Protein AF-A0A1W6YS66-F1 (afdb_monomer_lite)

Sequence (108 aa):
MTGAATGGDADGYVVLTSRPGVYRSEPPAQAGIVETYDYLFYGKPKAVFQIVKLIEGGRIRIVEDAPPHTVNLVPMRIMERYASLDDARTAIRQLANFGTLQATLARR

Organism: NCBI:txid1416806

pLDDT: mean 85.19, std 14.88, range [33.0, 95.75]

Structure (mmCIF, N/CA/C/O backbone):
data_AF-A0A1W6YS66-F1
#
_entry.id   AF-A0A1W6YS66-F1
#
loop_
_atom_site.group_PDB
_atom_site.id
_atom_site.type_symbol
_atom_site.label_atom_id
_atom_site.label_alt_id
_atom_site.label_comp_id
_atom_site.label_asym_id
_atom_site.label_entity_id
_atom_site.label_seq_id
_atom_site.pdbx_PDB_ins_code
_atom_site.Cartn_x
_atom_site.Cartn_y
_atom_site.Cartn_z
_atom_site.occupancy
_atom_site.B_iso_or_equiv
_atom_site.auth_seq_id
_atom_site.auth_comp_id
_atom_site.auth_asym_id
_atom_site.auth_atom_id
_atom_site.pdbx_PDB_model_num
ATOM 1 N N . MET A 1 1 ? 21.656 12.064 25.503 1.00 48.88 1 MET A N 1
ATOM 2 C CA . MET A 1 1 ? 21.858 10.605 25.383 1.00 48.88 1 MET A CA 1
ATOM 3 C C . MET A 1 1 ? 20.506 9.910 25.379 1.00 48.88 1 MET A C 1
ATOM 5 O O . MET A 1 1 ? 19.990 9.635 26.448 1.00 48.88 1 MET A O 1
ATOM 9 N N . THR A 1 2 ? 19.973 9.664 24.184 1.00 37.06 2 THR A N 1
ATOM 10 C CA . THR A 1 2 ? 18.973 8.643 23.802 1.00 37.06 2 THR A CA 1
ATOM 11 C C . THR A 1 2 ? 18.943 8.775 22.281 1.00 37.06 2 THR A C 1
ATOM 13 O O . THR A 1 2 ? 18.765 9.882 21.795 1.00 37.06 2 THR A O 1
ATOM 16 N N . GLY A 1 3 ? 19.212 7.810 21.423 1.00 33.00 3 GLY A N 1
ATOM 17 C CA . GLY A 1 3 ? 19.378 6.368 21.474 1.00 33.00 3 GLY A CA 1
ATOM 18 C C . GLY A 1 3 ? 19.314 5.990 19.989 1.00 33.00 3 GLY A C 1
ATOM 19 O O . GLY A 1 3 ? 18.445 6.490 19.280 1.00 33.00 3 GLY A O 1
ATOM 20 N N . ALA A 1 4 ? 20.309 5.261 19.496 1.00 42.84 4 ALA A N 1
ATOM 21 C CA . ALA A 1 4 ? 20.557 5.046 18.075 1.00 42.84 4 ALA A CA 1
ATOM 22 C C . ALA A 1 4 ? 19.332 4.509 17.308 1.00 42.84 4 ALA A C 1
ATOM 24 O O . ALA A 1 4 ? 18.723 3.525 17.724 1.00 42.84 4 ALA A O 1
ATOM 25 N N . ALA A 1 5 ? 19.028 5.112 16.154 1.00 44.41 5 ALA A N 1
ATOM 26 C CA . ALA A 1 5 ? 18.243 4.456 15.114 1.00 44.41 5 ALA A CA 1
ATOM 27 C C . ALA A 1 5 ? 19.177 3.506 14.354 1.00 44.41 5 ALA A C 1
ATOM 29 O O . ALA A 1 5 ? 19.917 3.883 13.447 1.00 44.41 5 ALA A O 1
ATOM 30 N N . THR A 1 6 ? 19.209 2.271 14.831 1.00 43.91 6 THR A N 1
ATOM 31 C CA . THR A 1 6 ? 19.895 1.144 14.215 1.00 43.91 6 THR A CA 1
ATOM 32 C C . THR A 1 6 ? 19.067 0.654 13.028 1.00 43.91 6 THR A C 1
ATOM 34 O O . THR A 1 6 ? 17.934 0.221 13.224 1.00 43.91 6 THR A O 1
ATOM 37 N N . GLY A 1 7 ? 19.653 0.636 11.828 1.00 40.06 7 GLY A N 1
ATOM 38 C CA . GLY A 1 7 ? 19.224 -0.261 10.749 1.00 40.06 7 GLY A CA 1
ATOM 39 C C . GLY A 1 7 ? 18.839 0.419 9.439 1.00 40.06 7 GLY A C 1
ATOM 40 O O . GLY A 1 7 ? 17.661 0.630 9.200 1.00 40.06 7 GLY A O 1
ATOM 41 N N . GLY A 1 8 ? 19.849 0.666 8.593 1.00 42.12 8 GLY A N 1
ATOM 42 C CA . GLY A 1 8 ? 19.784 0.974 7.155 1.00 42.12 8 GLY A CA 1
ATOM 43 C C . GLY A 1 8 ? 18.392 1.205 6.570 1.00 42.12 8 GLY A C 1
ATOM 44 O O . GLY A 1 8 ? 17.755 0.267 6.079 1.00 42.12 8 GLY A O 1
ATOM 45 N N . ASP A 1 9 ? 17.942 2.455 6.619 1.00 45.19 9 ASP A N 1
ATOM 46 C CA . ASP A 1 9 ? 16.687 2.863 6.012 1.00 45.19 9 ASP A CA 1
ATOM 47 C C . ASP A 1 9 ? 16.812 2.762 4.490 1.00 45.19 9 ASP A C 1
ATOM 49 O O . ASP A 1 9 ? 17.607 3.447 3.851 1.00 45.19 9 ASP A O 1
ATOM 53 N N . ALA A 1 10 ? 16.008 1.870 3.912 1.00 54.34 10 ALA A N 1
ATOM 54 C CA . ALA A 1 10 ? 15.575 2.002 2.531 1.00 54.34 10 ALA A CA 1
ATOM 55 C C . ALA A 1 10 ? 15.029 3.427 2.338 1.00 54.34 10 ALA A C 1
ATOM 57 O O . ALA A 1 10 ? 14.414 3.940 3.269 1.00 54.34 10 ALA A O 1
ATOM 58 N N . ASP A 1 11 ? 15.239 4.041 1.169 1.00 72.06 11 ASP A N 1
ATOM 59 C CA . ASP A 1 11 ? 14.964 5.455 0.832 1.00 72.06 11 ASP A CA 1
ATOM 60 C C . ASP A 1 11 ? 13.474 5.905 0.906 1.00 72.06 11 ASP A C 1
ATOM 62 O O . ASP A 1 11 ? 12.952 6.615 0.036 1.00 72.06 11 ASP A O 1
ATOM 66 N N . GLY A 1 12 ? 12.754 5.513 1.953 1.00 89.38 12 GLY A N 1
ATOM 67 C CA . GLY A 1 12 ? 11.358 5.796 2.239 1.00 89.38 12 GLY A CA 1
ATOM 68 C C . GLY A 1 12 ? 10.446 4.575 2.118 1.00 89.38 12 GLY A C 1
ATOM 69 O O . GLY A 1 12 ? 10.856 3.441 1.855 1.00 89.38 12 GLY A O 1
ATOM 70 N N . TYR A 1 13 ? 9.161 4.842 2.296 1.00 93.38 13 TYR A N 1
ATOM 71 C CA . TYR A 1 13 ? 8.065 3.887 2.212 1.00 93.38 13 TYR A CA 1
ATOM 72 C C . TYR A 1 13 ? 7.076 4.347 1.144 1.00 93.38 13 TYR A C 1
ATOM 74 O O . TYR A 1 13 ? 6.932 5.543 0.894 1.00 93.38 13 TYR A O 1
ATOM 82 N N . VAL A 1 14 ? 6.364 3.408 0.530 1.00 94.06 14 VAL A N 1
ATOM 83 C CA . VAL A 1 14 ? 5.211 3.715 -0.326 1.00 94.06 14 VAL A CA 1
ATOM 84 C C . VAL A 1 14 ? 4.005 2.916 0.145 1.00 94.06 14 VAL A C 1
ATOM 86 O O . VAL A 1 14 ? 4.143 1.807 0.671 1.00 94.06 14 VAL A O 1
ATOM 89 N N . VAL A 1 15 ? 2.818 3.485 -0.045 1.00 94.31 15 VAL A N 1
ATOM 90 C CA . VAL A 1 15 ? 1.552 2.817 0.257 1.00 94.31 15 VAL A CA 1
ATOM 91 C C . VAL A 1 15 ? 0.963 2.290 -1.041 1.00 94.31 15 VAL A C 1
ATOM 93 O O . VAL A 1 15 ? 0.638 3.046 -1.953 1.00 94.31 15 VAL A O 1
ATOM 96 N N . LEU A 1 16 ? 0.811 0.976 -1.121 1.00 94.75 16 LEU A N 1
ATOM 97 C CA . LEU A 1 16 ? 0.112 0.312 -2.208 1.00 94.75 16 LEU A CA 1
ATOM 98 C C . LEU A 1 16 ? -1.342 0.114 -1.816 1.00 94.75 16 LEU A C 1
ATOM 100 O O . LEU A 1 16 ? -1.644 -0.234 -0.678 1.00 94.75 16 LEU A O 1
ATOM 104 N N . THR A 1 17 ? -2.239 0.296 -2.775 1.00 95.00 17 THR A N 1
ATOM 105 C CA . THR A 1 17 ? -3.665 0.026 -2.593 1.00 95.00 17 THR A CA 1
ATOM 106 C C . THR A 1 17 ? -4.077 -1.091 -3.532 1.00 95.00 17 THR A C 1
ATOM 108 O O . THR A 1 17 ? -3.717 -1.072 -4.705 1.00 95.00 17 THR A O 1
ATOM 111 N N . SER A 1 18 ? -4.864 -2.034 -3.040 1.00 94.81 18 SER A N 1
ATOM 112 C CA . SER A 1 18 ? -5.559 -3.043 -3.837 1.00 94.81 18 SER A CA 1
ATOM 113 C C . SER A 1 18 ? -7.053 -2.917 -3.577 1.00 94.81 18 SER A C 1
ATOM 115 O O . SER A 1 18 ? -7.462 -2.691 -2.440 1.00 94.81 18 SER A O 1
ATOM 117 N N . ARG A 1 19 ? -7.881 -3.058 -4.609 1.00 93.31 19 ARG A N 1
ATOM 118 C CA . ARG A 1 19 ? -9.344 -3.056 -4.499 1.00 93.31 19 ARG A CA 1
ATOM 119 C C . ARG A 1 19 ? -9.863 -4.412 -4.979 1.00 93.31 19 ARG A C 1
ATOM 121 O O . ARG A 1 19 ? -9.913 -4.614 -6.192 1.00 93.31 19 ARG A O 1
ATOM 128 N N . PRO A 1 20 ? -10.233 -5.329 -4.062 1.00 91.12 20 PRO A N 1
ATOM 129 C CA . PRO A 1 20 ? -10.682 -6.670 -4.427 1.00 91.12 20 PRO A CA 1
ATOM 130 C C . PRO A 1 20 ? -11.798 -6.648 -5.477 1.00 91.12 20 PRO A C 1
ATOM 132 O O . PRO A 1 20 ? -12.797 -5.947 -5.303 1.00 91.12 20 PRO A O 1
ATOM 135 N N . GLY A 1 21 ? -11.623 -7.406 -6.561 1.00 89.00 21 GLY A N 1
ATOM 136 C CA . GLY A 1 21 ? -12.576 -7.468 -7.671 1.00 89.00 21 GLY A CA 1
ATOM 137 C C . GLY A 1 21 ? -12.433 -6.334 -8.690 1.00 89.00 21 GLY A C 1
ATOM 138 O O . GLY A 1 21 ? -13.183 -6.303 -9.662 1.00 89.00 21 GLY A O 1
ATOM 139 N N . VAL A 1 22 ? -11.481 -5.416 -8.492 1.00 91.06 22 VAL A N 1
ATOM 140 C CA . VAL A 1 22 ? -11.150 -4.353 -9.451 1.00 91.06 22 VAL A CA 1
ATOM 141 C C . VAL A 1 22 ? -9.691 -4.472 -9.880 1.00 91.06 22 VAL A C 1
ATOM 143 O O . VAL A 1 22 ? -9.416 -4.624 -11.066 1.00 91.06 22 VAL A O 1
ATOM 146 N N . TYR A 1 23 ? -8.755 -4.430 -8.932 1.00 94.38 23 TYR A N 1
ATOM 147 C CA . TYR A 1 23 ? -7.333 -4.651 -9.189 1.00 94.38 23 TYR A CA 1
ATOM 148 C C . TYR A 1 23 ? -6.576 -4.976 -7.906 1.00 94.38 23 TYR A C 1
ATOM 150 O O . TYR A 1 23 ? -6.963 -4.580 -6.800 1.00 94.38 23 TYR A O 1
ATOM 158 N N . ARG A 1 24 ? -5.404 -5.578 -8.077 1.00 94.94 24 ARG A N 1
ATOM 159 C CA . ARG A 1 24 ? -4.415 -5.756 -7.018 1.00 94.94 24 ARG A CA 1
ATOM 160 C C . ARG A 1 24 ? -3.073 -5.151 -7.401 1.00 94.94 24 ARG A C 1
ATOM 162 O O . ARG A 1 24 ? -2.644 -5.231 -8.550 1.00 94.94 24 ARG A O 1
ATOM 169 N N . SER A 1 25 ? -2.422 -4.548 -6.418 1.00 95.00 25 SER A N 1
ATOM 170 C CA . SER A 1 25 ? -1.053 -4.058 -6.523 1.00 95.00 25 SER A CA 1
ATOM 171 C C . SER A 1 25 ? -0.110 -5.108 -5.950 1.00 95.00 25 SER A C 1
ATOM 173 O O . SER A 1 25 ? -0.202 -5.452 -4.776 1.00 95.00 25 SER A O 1
ATOM 175 N N . GLU A 1 26 ? 0.801 -5.609 -6.773 1.00 94.44 26 GLU A N 1
ATOM 176 C CA . GLU A 1 26 ? 1.834 -6.561 -6.384 1.00 94.44 26 GLU A CA 1
ATOM 177 C C . GLU A 1 26 ? 3.181 -5.813 -6.336 1.00 94.44 26 GLU A C 1
ATOM 179 O O . GLU A 1 26 ? 3.681 -5.369 -7.382 1.00 94.44 26 GLU A O 1
ATOM 184 N N . PRO A 1 27 ? 3.779 -5.620 -5.144 1.00 92.56 27 PRO A N 1
ATOM 185 C CA . PRO A 1 27 ? 5.134 -5.092 -5.046 1.00 92.56 27 PRO A CA 1
ATOM 186 C C . PRO A 1 27 ? 6.129 -6.047 -5.727 1.00 92.56 27 PRO A C 1
ATOM 188 O O . PRO A 1 27 ? 5.863 -7.249 -5.832 1.00 92.56 27 PRO A O 1
ATOM 191 N N . PRO A 1 28 ? 7.297 -5.556 -6.180 1.00 87.69 28 PRO A N 1
ATOM 192 C CA . PRO A 1 28 ? 8.338 -6.450 -6.673 1.00 87.69 28 PRO A CA 1
ATOM 193 C C . PRO A 1 28 ? 8.739 -7.422 -5.556 1.00 87.69 28 PRO A C 1
ATOM 195 O O . PRO A 1 28 ? 8.763 -7.036 -4.394 1.00 87.69 28 PRO A O 1
ATOM 198 N N . ALA A 1 29 ? 9.105 -8.663 -5.893 1.00 82.88 29 ALA A N 1
ATOM 199 C CA . ALA A 1 29 ? 9.410 -9.710 -4.902 1.00 82.88 29 ALA A CA 1
ATOM 200 C C . ALA A 1 29 ? 10.494 -9.319 -3.874 1.00 82.88 29 ALA A C 1
ATOM 202 O O . ALA A 1 29 ? 10.571 -9.881 -2.789 1.00 82.88 29 ALA A O 1
ATOM 203 N N . GLN A 1 30 ? 11.332 -8.350 -4.236 1.00 80.44 30 GLN A N 1
ATOM 204 C CA . GLN A 1 30 ? 12.419 -7.818 -3.422 1.00 80.44 30 GLN A CA 1
ATOM 205 C C . GLN A 1 30 ? 11.935 -6.761 -2.414 1.00 80.44 30 GLN A C 1
ATOM 207 O O . GLN A 1 30 ? 12.617 -6.499 -1.426 1.00 80.44 30 GLN A O 1
ATOM 212 N N . ALA A 1 31 ? 10.781 -6.127 -2.661 1.00 80.12 31 ALA A N 1
ATOM 213 C CA . ALA A 1 31 ? 10.225 -5.103 -1.785 1.00 80.12 31 ALA A CA 1
ATOM 214 C C . ALA A 1 31 ? 9.624 -5.759 -0.548 1.00 80.12 31 ALA A C 1
ATOM 216 O O . ALA A 1 31 ? 8.623 -6.471 -0.611 1.00 80.12 31 ALA A O 1
ATOM 217 N N . GLY A 1 32 ? 10.246 -5.482 0.596 1.00 85.50 32 GLY A N 1
ATOM 218 C CA . GLY A 1 32 ? 9.724 -5.891 1.889 1.00 85.50 32 GLY A CA 1
ATOM 219 C C . GLY A 1 32 ? 8.404 -5.180 2.169 1.00 85.50 32 GLY A C 1
ATOM 220 O O . GLY A 1 32 ? 8.391 -3.968 2.401 1.00 85.50 32 GLY A O 1
ATOM 221 N N . ILE A 1 33 ? 7.306 -5.937 2.163 1.00 93.19 33 ILE A N 1
ATOM 222 C CA . ILE A 1 33 ? 6.037 -5.494 2.741 1.00 93.19 33 ILE A CA 1
ATOM 223 C C . ILE A 1 33 ? 6.236 -5.418 4.252 1.00 93.19 33 ILE A C 1
ATOM 225 O O . ILE A 1 33 ? 6.599 -6.403 4.891 1.00 93.19 33 ILE A O 1
ATOM 229 N N . VAL A 1 34 ? 6.023 -4.233 4.808 1.00 94.94 34 VAL A N 1
ATOM 230 C CA . VAL A 1 34 ? 6.226 -3.944 6.228 1.00 94.94 34 VAL A CA 1
ATOM 231 C C . VAL A 1 34 ? 4.930 -4.171 6.990 1.00 94.94 34 VAL A C 1
ATOM 233 O O . VAL A 1 34 ? 4.931 -4.799 8.045 1.00 94.94 34 VAL A O 1
ATOM 236 N N . GLU A 1 35 ? 3.813 -3.677 6.450 1.00 95.38 35 GLU A N 1
ATOM 237 C CA . GLU A 1 35 ? 2.492 -3.776 7.075 1.00 95.38 35 GLU A CA 1
ATOM 238 C C . GLU A 1 35 ? 1.409 -3.958 6.017 1.00 95.38 35 GLU A C 1
ATOM 240 O O . GLU A 1 35 ? 1.536 -3.477 4.891 1.00 95.38 35 GLU A O 1
ATOM 245 N N . THR A 1 36 ? 0.332 -4.648 6.386 1.00 95.56 36 THR A N 1
ATOM 246 C CA . THR A 1 36 ? -0.876 -4.789 5.571 1.00 95.56 36 THR A CA 1
ATOM 247 C C . THR A 1 36 ? -2.096 -4.439 6.418 1.00 95.56 36 THR A C 1
ATOM 249 O O . THR A 1 36 ? -2.184 -4.823 7.585 1.00 95.56 36 THR A O 1
ATOM 252 N N . TYR A 1 37 ? -3.025 -3.699 5.824 1.00 94.88 37 TYR A N 1
ATOM 253 C CA . TYR A 1 37 ? -4.257 -3.243 6.446 1.00 94.88 37 TYR A CA 1
ATOM 254 C C . TYR A 1 37 ? -5.449 -3.546 5.548 1.00 94.88 37 TYR A C 1
ATOM 256 O O . TYR A 1 37 ? -5.459 -3.166 4.379 1.00 94.88 37 TY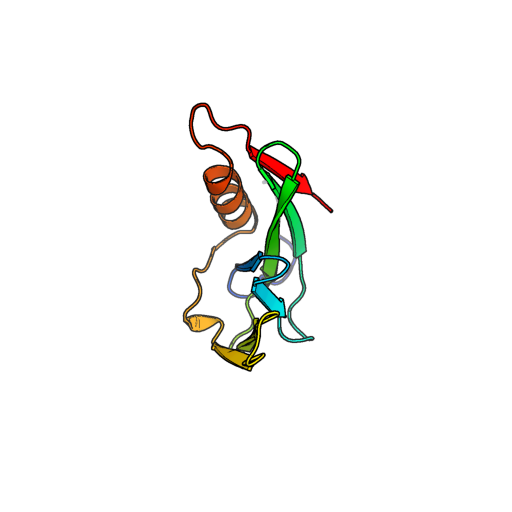R A O 1
ATOM 264 N N . ASP A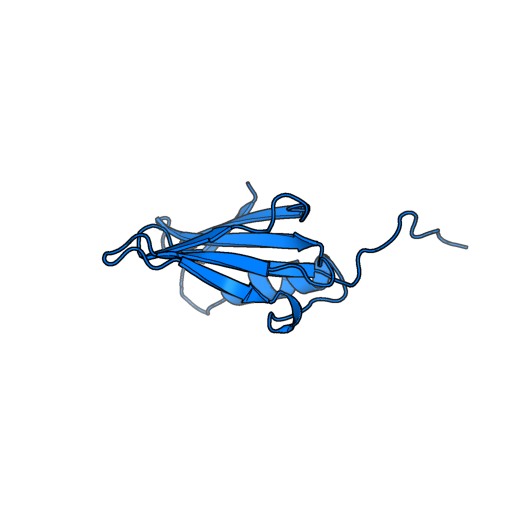 1 38 ? -6.482 -4.149 6.116 1.00 93.94 38 ASP A N 1
ATOM 265 C CA . ASP A 1 38 ? -7.779 -4.289 5.477 1.00 93.94 38 ASP A CA 1
ATOM 266 C C . ASP A 1 38 ? -8.630 -3.056 5.787 1.00 93.94 38 ASP A C 1
ATOM 268 O O . ASP A 1 38 ? -8.863 -2.701 6.946 1.00 93.94 38 ASP A O 1
ATOM 272 N N . TYR A 1 39 ? -9.097 -2.391 4.735 1.00 92.06 39 TYR A N 1
ATOM 273 C CA . TYR A 1 39 ? -10.021 -1.271 4.828 1.00 92.06 39 TYR A CA 1
ATOM 274 C C . TYR A 1 39 ? -11.456 -1.771 4.716 1.00 92.06 39 TYR A C 1
ATOM 276 O O . TYR A 1 39 ? -11.907 -2.219 3.654 1.00 92.06 39 TYR A O 1
ATOM 284 N N . LEU A 1 40 ? -12.172 -1.675 5.830 1.00 90.44 40 LEU A N 1
ATOM 285 C CA . LEU A 1 40 ? -13.558 -2.081 5.977 1.00 90.44 40 LEU A CA 1
ATOM 286 C C . LEU A 1 40 ? -14.449 -0.841 5.927 1.00 90.44 40 LEU A C 1
ATOM 288 O O . LEU A 1 40 ? -14.316 0.056 6.754 1.00 90.44 40 LEU A O 1
ATOM 292 N N . PHE A 1 41 ? -15.395 -0.812 4.996 1.00 88.38 41 PHE A N 1
ATOM 293 C CA . PHE A 1 41 ? -16.429 0.218 4.926 1.00 88.38 41 PHE A CA 1
ATOM 294 C C . PHE A 1 41 ? -17.772 -0.411 5.289 1.00 88.38 41 PHE A C 1
ATOM 296 O O . PHE A 1 41 ? -18.226 -1.329 4.600 1.00 88.38 41 PHE A O 1
ATOM 303 N N . TYR A 1 42 ? -18.382 0.035 6.391 1.00 86.00 42 TYR A N 1
ATOM 304 C CA . TYR A 1 42 ? -19.559 -0.602 6.999 1.00 86.00 42 TYR A CA 1
ATOM 305 C C . TYR A 1 42 ? -19.381 -2.125 7.168 1.00 86.00 42 TYR A C 1
ATOM 307 O O . TYR A 1 42 ? -20.236 -2.922 6.780 1.00 86.00 42 TYR A O 1
ATOM 315 N N . GLY A 1 43 ? -18.213 -2.537 7.678 1.00 83.75 43 GLY A N 1
ATOM 316 C CA . GLY A 1 43 ? -17.860 -3.942 7.923 1.00 83.75 43 GLY A CA 1
ATOM 317 C C . GLY A 1 43 ? -17.520 -4.768 6.676 1.00 83.75 43 GLY A C 1
ATOM 318 O O . GLY A 1 43 ? -17.172 -5.938 6.805 1.00 83.75 43 GLY A O 1
ATOM 319 N N . LYS A 1 44 ? -17.588 -4.192 5.467 1.00 85.81 44 LYS A N 1
ATOM 320 C CA . LYS A 1 44 ? -17.254 -4.892 4.217 1.00 85.81 44 LYS A CA 1
ATOM 321 C C . LYS A 1 44 ? -15.855 -4.504 3.734 1.00 85.81 44 LYS A C 1
ATOM 323 O O . LYS A 1 44 ? -15.598 -3.305 3.617 1.00 85.81 44 LYS A O 1
ATOM 328 N N . PRO A 1 45 ? -14.978 -5.462 3.386 1.00 87.06 45 PRO A N 1
ATOM 329 C CA . PRO A 1 45 ? -13.672 -5.147 2.819 1.00 87.06 45 PRO A CA 1
ATOM 330 C C . PRO A 1 45 ? -13.841 -4.433 1.481 1.00 87.06 45 PRO A C 1
ATOM 332 O O . PRO A 1 45 ? -14.531 -4.909 0.577 1.00 87.06 45 PRO A O 1
ATOM 335 N N . LYS A 1 46 ? -13.241 -3.250 1.377 1.00 91.88 46 LYS A N 1
ATOM 336 C CA . LYS A 1 46 ? -13.279 -2.402 0.180 1.00 91.88 46 LYS A CA 1
ATOM 337 C C . LYS A 1 46 ? -11.911 -2.212 -0.446 1.00 91.88 46 LYS A C 1
ATOM 339 O O . LYS A 1 46 ? -11.826 -2.064 -1.663 1.00 91.88 46 LYS A O 1
ATOM 344 N N . ALA A 1 47 ? -10.864 -2.218 0.367 1.00 93.69 47 ALA A N 1
ATOM 345 C CA . ALA A 1 47 ? -9.499 -2.118 -0.107 1.00 93.69 47 ALA A CA 1
ATOM 346 C C . ALA A 1 47 ? -8.544 -2.833 0.847 1.00 93.69 47 ALA A C 1
ATOM 348 O O . ALA A 1 47 ? -8.874 -3.081 2.004 1.00 93.69 47 ALA A O 1
ATOM 349 N N . VAL A 1 48 ? -7.355 -3.132 0.344 1.00 95.00 48 VAL A N 1
ATOM 350 C CA . VAL A 1 48 ? -6.208 -3.579 1.128 1.00 95.00 48 VAL A CA 1
ATOM 351 C C . VAL A 1 48 ? -5.098 -2.565 0.905 1.00 95.00 48 VAL A C 1
ATOM 353 O O . VAL A 1 48 ? -4.751 -2.277 -0.242 1.00 95.00 48 VAL A O 1
ATOM 356 N N . PHE A 1 49 ? -4.549 -2.025 1.985 1.00 95.12 49 PHE A N 1
ATOM 357 C CA . PHE A 1 49 ? -3.398 -1.134 1.951 1.00 95.12 49 PHE A CA 1
ATOM 358 C C . PHE A 1 49 ? -2.155 -1.890 2.401 1.00 95.12 49 PHE A C 1
ATOM 360 O O . PHE A 1 49 ? -2.181 -2.575 3.420 1.00 95.12 49 PHE A O 1
ATOM 367 N N . GLN A 1 50 ? -1.057 -1.760 1.665 1.00 95.75 50 GLN A N 1
ATOM 368 C CA . GLN A 1 50 ? 0.229 -2.339 2.042 1.00 95.75 50 GLN A CA 1
ATOM 369 C C . GLN A 1 50 ? 1.276 -1.241 2.119 1.00 95.75 50 GLN A C 1
ATOM 371 O O . GLN A 1 50 ? 1.464 -0.503 1.156 1.00 95.75 50 GLN A O 1
ATOM 376 N N . ILE A 1 51 ? 1.974 -1.148 3.246 1.00 95.12 51 ILE A N 1
ATOM 377 C CA . ILE A 1 51 ? 3.151 -0.291 3.361 1.00 95.12 51 ILE A CA 1
ATOM 378 C C . ILE A 1 51 ? 4.353 -1.129 2.955 1.00 95.12 51 ILE A C 1
ATOM 380 O O . ILE A 1 51 ? 4.610 -2.174 3.555 1.00 95.12 51 ILE A O 1
ATOM 384 N N . VAL A 1 52 ? 5.091 -0.682 1.945 1.00 94.75 52 VAL A N 1
ATOM 385 C CA . VAL A 1 52 ? 6.267 -1.393 1.436 1.00 94.75 52 VAL A CA 1
ATOM 386 C C . VAL A 1 52 ? 7.486 -0.483 1.461 1.00 94.75 52 VAL A C 1
ATOM 388 O O . VAL A 1 52 ? 7.371 0.730 1.270 1.00 94.75 52 VAL A O 1
ATOM 391 N N . LYS A 1 53 ? 8.663 -1.069 1.692 1.00 92.94 53 LYS A N 1
ATOM 392 C CA . LYS A 1 53 ? 9.931 -0.341 1.578 1.00 92.94 53 LYS A CA 1
ATOM 393 C C . LYS A 1 53 ? 10.151 0.097 0.132 1.00 92.94 53 LYS A C 1
ATOM 395 O O . LYS A 1 53 ? 9.911 -0.683 -0.794 1.00 92.94 53 LYS A O 1
ATOM 400 N N . LEU A 1 54 ? 10.610 1.331 -0.062 1.00 89.62 54 LEU A N 1
ATOM 401 C CA . LEU A 1 54 ? 10.988 1.817 -1.381 1.00 89.62 54 LEU A CA 1
ATOM 402 C C . LEU A 1 54 ? 12.209 1.042 -1.885 1.00 89.62 54 LEU A C 1
ATOM 404 O O . LEU A 1 54 ? 13.174 0.836 -1.154 1.00 89.62 54 LEU A O 1
ATOM 408 N N . ILE A 1 55 ? 12.162 0.642 -3.153 1.00 88.25 55 ILE A N 1
ATOM 409 C CA . ILE A 1 55 ? 13.313 0.099 -3.870 1.00 88.25 55 ILE A CA 1
ATOM 410 C C . ILE A 1 55 ? 13.596 1.004 -5.056 1.00 88.25 55 ILE A C 1
ATOM 412 O O . ILE A 1 55 ? 12.716 1.245 -5.890 1.00 88.25 55 ILE A O 1
ATOM 416 N N . GLU A 1 56 ? 14.827 1.495 -5.143 1.00 84.25 56 GLU A N 1
ATOM 417 C CA . GLU A 1 56 ? 15.276 2.277 -6.286 1.00 84.25 56 GLU A CA 1
ATOM 418 C C . GLU A 1 56 ? 15.171 1.452 -7.579 1.00 84.25 56 GLU A C 1
ATOM 420 O O . GLU A 1 56 ? 15.518 0.274 -7.629 1.00 84.25 56 GLU A O 1
ATOM 425 N N . GLY A 1 57 ? 14.602 2.043 -8.632 1.00 86.00 57 GLY A N 1
ATOM 426 C CA . GLY A 1 57 ? 14.326 1.330 -9.886 1.00 86.00 57 GLY A CA 1
ATOM 427 C C . GLY A 1 57 ? 13.212 0.271 -9.801 1.00 86.00 57 GLY A C 1
ATOM 428 O O . GLY A 1 57 ? 12.861 -0.324 -10.823 1.00 86.00 57 GLY A O 1
ATOM 429 N N . GLY A 1 58 ? 12.612 0.065 -8.622 1.00 89.62 58 GLY A N 1
ATOM 430 C CA . GLY A 1 58 ? 11.510 -0.863 -8.406 1.00 89.62 58 GLY A CA 1
ATOM 431 C C . GLY A 1 58 ? 10.267 -0.508 -9.227 1.00 89.62 58 GLY A C 1
ATOM 432 O O . GLY A 1 58 ? 9.953 0.664 -9.468 1.00 89.62 58 GLY A O 1
ATOM 433 N N . ARG A 1 59 ? 9.532 -1.538 -9.656 1.00 93.50 59 ARG A N 1
ATOM 434 C CA . ARG A 1 59 ?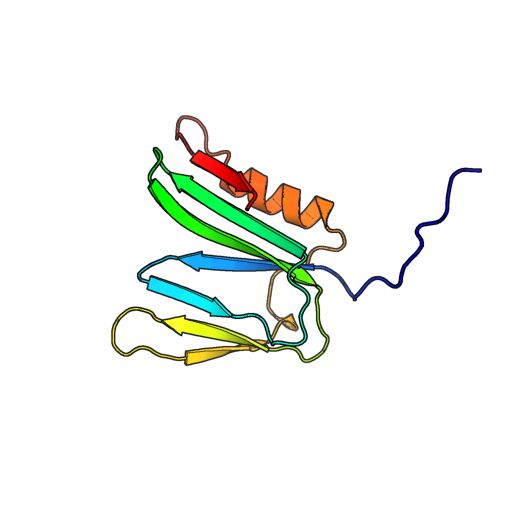 8.247 -1.408 -10.357 1.00 93.50 59 ARG A CA 1
ATOM 435 C C . ARG A 1 59 ? 7.187 -2.245 -9.656 1.00 93.50 59 ARG A C 1
ATOM 437 O O . ARG A 1 59 ? 7.431 -3.406 -9.342 1.00 93.50 59 ARG A O 1
ATOM 444 N N . ILE A 1 60 ? 6.020 -1.650 -9.450 1.00 93.88 60 ILE A N 1
ATOM 445 C CA . ILE A 1 60 ? 4.826 -2.305 -8.919 1.00 93.88 60 ILE A CA 1
ATOM 446 C C . ILE A 1 60 ? 4.019 -2.828 -10.102 1.00 93.88 60 ILE A C 1
ATOM 448 O O . ILE A 1 60 ? 3.847 -2.125 -11.101 1.00 93.88 60 ILE A O 1
ATOM 452 N N . ARG A 1 61 ? 3.517 -4.054 -9.995 1.00 95.38 61 ARG A N 1
ATOM 453 C CA . ARG A 1 61 ? 2.571 -4.611 -10.962 1.00 95.38 61 ARG A CA 1
ATOM 454 C C . ARG A 1 61 ? 1.161 -4.295 -10.483 1.00 95.38 61 ARG A C 1
ATOM 456 O O . ARG A 1 61 ? 0.784 -4.708 -9.396 1.00 95.38 61 ARG A O 1
ATOM 463 N N . ILE A 1 62 ? 0.384 -3.578 -11.280 1.00 94.31 62 ILE A N 1
ATOM 464 C CA . ILE A 1 62 ? -1.050 -3.396 -11.048 1.00 94.31 62 ILE A CA 1
ATOM 465 C C . ILE A 1 62 ? -1.767 -4.359 -11.985 1.00 94.31 62 ILE A C 1
ATOM 467 O O . ILE A 1 62 ? -1.638 -4.238 -13.201 1.00 94.31 62 ILE A O 1
ATOM 471 N N . VAL A 1 63 ? -2.465 -5.334 -11.415 1.00 94.94 63 VAL A N 1
ATOM 472 C CA . VAL A 1 63 ? -3.179 -6.384 -12.146 1.00 94.94 63 VAL A CA 1
ATOM 473 C C . VAL A 1 63 ? -4.671 -6.136 -11.997 1.00 94.94 63 VAL A C 1
ATOM 475 O O . VAL A 1 63 ? -5.170 -6.130 -10.874 1.00 94.94 63 VAL A O 1
ATOM 478 N N . GLU A 1 64 ? -5.376 -5.916 -13.103 1.00 94.00 64 GLU A N 1
ATOM 479 C CA . GLU A 1 64 ? -6.834 -5.779 -13.099 1.00 94.00 64 GLU A CA 1
ATOM 480 C C . GLU A 1 64 ? -7.505 -7.140 -12.877 1.00 94.00 64 GLU A C 1
ATOM 482 O O . GLU A 1 64 ? -7.217 -8.125 -13.561 1.00 94.00 64 GLU A O 1
ATOM 487 N N . ASP A 1 65 ? -8.433 -7.196 -11.924 1.00 88.94 65 ASP A N 1
ATOM 488 C CA . ASP A 1 65 ? -9.228 -8.399 -11.662 1.00 88.94 65 ASP A CA 1
ATOM 489 C C . ASP A 1 65 ? -10.392 -8.522 -12.659 1.00 88.94 65 ASP A C 1
ATOM 491 O O . ASP A 1 65 ? -10.878 -9.623 -12.899 1.00 88.94 65 ASP A O 1
ATOM 495 N N . ALA A 1 66 ? -10.838 -7.408 -13.248 1.00 83.06 66 ALA A N 1
ATOM 496 C CA . ALA A 1 66 ? -11.890 -7.386 -14.259 1.00 83.06 66 ALA A CA 1
ATOM 497 C C . ALA A 1 66 ? -11.306 -7.506 -15.682 1.00 83.06 66 ALA A C 1
ATOM 499 O O . ALA A 1 66 ? -10.198 -7.020 -15.927 1.00 83.06 66 ALA A O 1
ATOM 500 N N . PRO A 1 67 ? -12.040 -8.103 -16.643 1.00 83.19 67 PRO A N 1
ATOM 501 C CA . PRO A 1 67 ? -11.643 -8.096 -18.048 1.00 83.19 67 PRO A CA 1
ATOM 502 C C . PRO A 1 67 ? -11.375 -6.661 -18.540 1.00 83.19 67 PRO A C 1
ATOM 504 O O . PRO A 1 67 ? -12.175 -5.771 -18.242 1.00 83.19 67 PRO A O 1
ATOM 507 N N . PRO A 1 68 ? -10.285 -6.417 -19.292 1.00 87.38 68 PRO A N 1
ATOM 508 C CA . PRO A 1 68 ? -9.458 -7.400 -20.001 1.00 87.38 68 PRO A CA 1
ATOM 509 C C . PRO A 1 68 ? -8.265 -7.972 -19.203 1.00 87.38 68 PRO A C 1
ATOM 511 O O . PRO A 1 68 ? -7.396 -8.596 -19.805 1.00 87.38 68 PRO A O 1
ATOM 514 N N . HIS A 1 69 ? -8.224 -7.812 -17.875 1.00 88.44 69 HIS A N 1
ATOM 515 C CA . HIS A 1 69 ? -7.141 -8.288 -16.998 1.00 88.44 69 HIS A CA 1
ATOM 516 C C . HIS A 1 69 ? -5.773 -7.681 -17.329 1.00 88.44 69 HIS A C 1
ATOM 518 O O . HIS A 1 69 ? -4.747 -8.368 -17.368 1.00 88.44 69 HIS A O 1
ATOM 524 N N . THR A 1 70 ? -5.753 -6.376 -17.597 1.00 93.19 70 THR A N 1
ATOM 525 C CA . THR A 1 70 ? -4.523 -5.674 -17.953 1.00 93.19 70 THR A CA 1
ATOM 526 C C . THR A 1 70 ? -3.519 -5.738 -16.807 1.00 93.19 70 THR A C 1
ATOM 528 O O . THR A 1 70 ? -3.868 -5.596 -15.633 1.00 93.19 70 THR A O 1
ATOM 531 N N . VAL A 1 71 ? -2.243 -5.900 -17.155 1.00 94.94 71 VAL A N 1
ATOM 532 C CA . VAL A 1 71 ? -1.133 -5.744 -16.214 1.00 94.94 71 VAL A CA 1
ATOM 533 C C . VAL A 1 71 ? -0.372 -4.477 -16.564 1.00 94.94 71 VAL A C 1
ATOM 535 O O . VAL A 1 71 ? 0.207 -4.376 -17.644 1.00 94.94 71 VAL A O 1
ATOM 538 N N . ASN A 1 72 ? -0.332 -3.529 -15.633 1.00 93.81 72 ASN A N 1
ATOM 539 C CA . ASN A 1 72 ? 0.457 -2.312 -15.759 1.00 93.81 72 ASN A CA 1
ATOM 540 C C . ASN A 1 72 ? 1.688 -2.361 -14.844 1.00 93.81 72 ASN A C 1
ATOM 542 O O . ASN A 1 72 ? 1.603 -2.780 -13.690 1.00 93.81 72 ASN A O 1
ATOM 546 N N . LEU A 1 73 ? 2.837 -1.913 -15.350 1.00 94.25 73 LEU A N 1
ATOM 547 C CA . LEU A 1 73 ? 4.086 -1.823 -14.598 1.00 94.25 73 LEU A CA 1
ATOM 548 C C . LEU A 1 73 ? 4.367 -0.370 -14.245 1.00 94.25 73 LEU A C 1
ATOM 550 O O . LEU A 1 73 ? 4.820 0.408 -15.085 1.00 94.25 73 LEU A O 1
ATOM 554 N N . VAL A 1 74 ? 4.148 -0.017 -12.983 1.00 93.25 74 VAL A N 1
ATOM 555 C CA . VAL A 1 74 ? 4.270 1.363 -12.527 1.00 93.25 74 VAL A CA 1
ATOM 556 C C . VAL A 1 74 ? 5.562 1.559 -11.732 1.00 93.25 74 VAL A C 1
ATOM 558 O O . VAL A 1 74 ? 5.790 0.848 -10.753 1.00 93.25 74 VAL A O 1
ATOM 561 N N . PRO A 1 75 ? 6.441 2.502 -12.119 1.00 92.94 75 PRO A N 1
ATOM 562 C CA . PRO A 1 75 ? 7.656 2.794 -11.363 1.00 92.94 75 PRO A CA 1
ATOM 563 C C . PRO A 1 75 ? 7.349 3.285 -9.944 1.00 92.94 75 PRO A C 1
ATOM 565 O O . PRO A 1 75 ? 6.545 4.195 -9.765 1.00 92.94 75 PRO A O 1
ATOM 568 N N . MET A 1 76 ? 8.056 2.774 -8.935 1.00 90.25 76 MET A N 1
ATOM 569 C CA . MET A 1 76 ? 7.862 3.223 -7.548 1.00 90.25 76 MET A CA 1
ATOM 570 C C . MET A 1 76 ? 8.209 4.709 -7.358 1.00 90.25 76 MET A C 1
ATOM 572 O O . MET A 1 76 ? 7.640 5.362 -6.494 1.00 90.25 76 MET A O 1
ATOM 576 N N . ARG A 1 77 ? 9.075 5.281 -8.210 1.00 86.88 77 ARG A N 1
ATOM 577 C CA . ARG A 1 77 ? 9.455 6.708 -8.166 1.00 86.88 77 ARG A CA 1
ATOM 578 C C . ARG A 1 77 ? 8.308 7.695 -8.421 1.00 86.88 77 ARG A C 1
ATOM 580 O O . ARG A 1 77 ? 8.484 8.870 -8.131 1.00 86.88 77 ARG A O 1
ATOM 587 N N . ILE A 1 78 ? 7.204 7.254 -9.035 1.00 90.06 78 ILE A N 1
ATOM 588 C CA . ILE A 1 78 ? 6.031 8.115 -9.278 1.00 90.06 78 ILE A CA 1
ATOM 589 C C . ILE A 1 78 ? 4.942 7.938 -8.217 1.00 90.06 78 ILE A C 1
ATOM 591 O O . ILE A 1 78 ? 3.930 8.630 -8.269 1.00 90.06 78 ILE A O 1
ATOM 595 N N . MET A 1 79 ? 5.125 6.987 -7.299 1.00 90.00 79 MET A N 1
ATOM 596 C CA . MET A 1 79 ? 4.228 6.798 -6.167 1.00 90.00 79 MET A CA 1
ATOM 597 C C . MET A 1 79 ? 4.469 7.887 -5.132 1.00 90.00 79 MET A C 1
ATOM 599 O O . MET A 1 79 ? 5.565 8.445 -5.035 1.00 90.00 79 MET A O 1
ATOM 603 N N . GLU A 1 80 ? 3.452 8.144 -4.319 1.00 90.38 80 GLU A N 1
ATOM 604 C CA . GLU A 1 80 ? 3.622 8.955 -3.124 1.00 90.38 80 GLU A CA 1
ATOM 605 C C . GLU A 1 80 ? 4.592 8.259 -2.160 1.00 90.38 80 GLU A C 1
ATOM 607 O O . GLU A 1 80 ? 4.476 7.060 -1.884 1.00 90.38 80 GLU A O 1
ATOM 612 N N . ARG A 1 81 ? 5.588 9.018 -1.698 1.00 91.44 81 ARG A N 1
ATOM 613 C CA . ARG A 1 81 ? 6.673 8.539 -0.843 1.00 91.44 81 ARG A CA 1
ATOM 614 C C . ARG A 1 81 ? 6.529 9.123 0.548 1.00 91.44 81 ARG A C 1
ATOM 616 O O . ARG A 1 81 ? 6.324 10.323 0.703 1.00 91.44 81 ARG A O 1
ATOM 623 N N . TYR A 1 82 ? 6.761 8.283 1.540 1.00 93.56 82 TYR A N 1
ATOM 624 C CA . TYR A 1 82 ? 6.769 8.649 2.946 1.00 93.56 82 TYR A CA 1
ATOM 625 C C . TYR A 1 82 ? 8.179 8.486 3.499 1.00 93.56 82 TYR A C 1
ATOM 627 O O . TYR A 1 82 ? 8.827 7.466 3.260 1.00 93.56 82 TYR A O 1
ATOM 635 N N . ALA A 1 83 ? 8.665 9.499 4.214 1.00 91.12 83 ALA A N 1
ATOM 636 C CA . ALA A 1 83 ? 10.006 9.476 4.792 1.00 91.12 83 ALA A CA 1
ATOM 637 C C . ALA A 1 83 ? 10.112 8.447 5.927 1.00 91.12 83 ALA A C 1
ATOM 639 O O . ALA A 1 83 ? 11.149 7.812 6.085 1.00 91.12 83 ALA A O 1
ATOM 640 N N . SER A 1 84 ? 9.024 8.241 6.675 1.00 92.81 84 SER A N 1
ATOM 641 C CA . SER A 1 84 ? 8.956 7.272 7.765 1.00 92.81 84 SER A CA 1
ATOM 642 C C . SER A 1 84 ? 7.754 6.332 7.651 1.00 92.81 84 SER A C 1
ATOM 644 O O . SER A 1 84 ? 6.763 6.607 6.968 1.00 92.81 84 SER A O 1
ATOM 646 N N . LEU A 1 85 ? 7.829 5.211 8.372 1.00 93.31 85 LEU A N 1
ATOM 647 C CA . LEU A 1 85 ? 6.704 4.288 8.516 1.00 93.31 85 LEU A CA 1
ATOM 648 C C . LEU A 1 85 ? 5.507 4.965 9.207 1.00 93.31 85 LEU A C 1
ATOM 650 O O . LEU A 1 85 ? 4.359 4.698 8.856 1.00 93.31 85 LEU A O 1
ATOM 654 N N . ASP A 1 86 ? 5.756 5.861 10.163 1.00 94.25 86 ASP A N 1
ATOM 655 C CA . ASP A 1 86 ? 4.694 6.565 10.885 1.00 94.25 86 ASP A CA 1
ATOM 656 C C . ASP A 1 86 ? 3.951 7.581 10.012 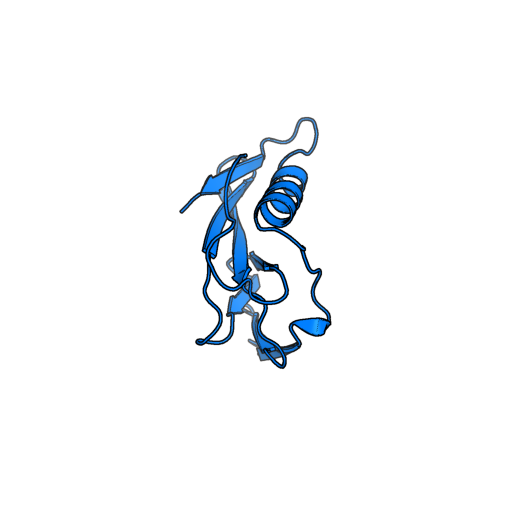1.00 94.25 86 ASP A C 1
ATOM 658 O O . ASP A 1 86 ? 2.729 7.717 10.153 1.00 94.25 86 ASP A O 1
ATOM 662 N N . ASP A 1 87 ? 4.639 8.215 9.059 1.00 94.00 87 ASP A N 1
ATOM 663 C CA . ASP A 1 87 ? 4.004 9.068 8.048 1.00 94.00 87 ASP A CA 1
ATOM 664 C C . ASP A 1 87 ? 3.065 8.243 7.159 1.00 94.00 87 ASP A C 1
ATOM 666 O O . ASP A 1 87 ? 1.895 8.595 6.996 1.00 94.00 87 ASP A O 1
ATOM 670 N N . ALA A 1 88 ? 3.534 7.088 6.668 1.00 94.19 88 ALA A N 1
ATOM 671 C CA . ALA A 1 88 ? 2.726 6.180 5.852 1.00 94.19 88 ALA A CA 1
ATOM 672 C C . ALA A 1 88 ? 1.490 5.665 6.612 1.00 94.19 88 ALA A C 1
ATOM 674 O O . ALA A 1 88 ? 0.375 5.655 6.084 1.00 94.19 88 ALA A O 1
ATOM 675 N N . ARG A 1 89 ? 1.655 5.289 7.887 1.00 94.06 89 ARG A N 1
ATOM 676 C CA . ARG A 1 89 ? 0.535 4.901 8.759 1.00 94.06 89 ARG A CA 1
ATOM 677 C C . ARG A 1 89 ? -0.452 6.048 8.957 1.00 94.06 89 ARG A C 1
ATOM 679 O O . ARG A 1 89 ? -1.660 5.816 8.986 1.00 94.06 89 ARG A O 1
ATOM 686 N N . THR A 1 90 ? 0.039 7.275 9.128 1.00 92.81 90 THR A N 1
ATOM 687 C CA . THR A 1 90 ? -0.810 8.460 9.306 1.00 92.81 90 THR A CA 1
ATOM 688 C C . THR A 1 90 ? -1.636 8.737 8.059 1.00 92.81 90 THR A C 1
ATOM 690 O O . THR A 1 90 ? -2.845 8.923 8.188 1.00 92.81 90 THR A O 1
ATOM 693 N N . ALA A 1 91 ? -1.028 8.662 6.874 1.00 91.12 91 ALA A N 1
ATOM 694 C CA . ALA A 1 91 ? -1.733 8.805 5.604 1.00 91.12 91 ALA A CA 1
ATOM 695 C C . ALA A 1 91 ? -2.861 7.769 5.459 1.00 91.12 91 ALA A C 1
ATOM 697 O O . ALA A 1 91 ? -4.009 8.135 5.208 1.00 91.12 91 ALA A O 1
ATOM 698 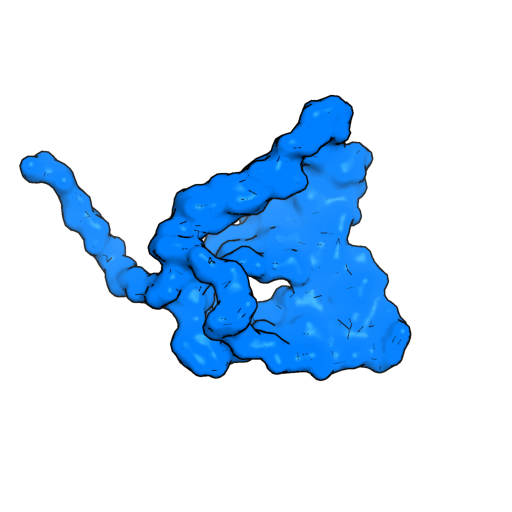N N . ILE A 1 92 ? -2.583 6.485 5.726 1.00 91.06 92 ILE A N 1
ATOM 699 C CA . ILE A 1 92 ? -3.615 5.435 5.670 1.00 91.06 92 ILE A CA 1
ATOM 700 C C . ILE A 1 92 ? -4.731 5.704 6.689 1.00 91.06 92 ILE A C 1
ATOM 702 O O . ILE A 1 92 ? -5.907 5.606 6.346 1.00 91.06 92 ILE A O 1
ATOM 706 N N . ARG A 1 93 ? -4.402 6.087 7.932 1.00 89.25 93 ARG A N 1
ATOM 707 C CA . ARG A 1 93 ? -5.414 6.409 8.957 1.00 89.25 93 ARG A CA 1
ATOM 708 C C . ARG A 1 93 ? -6.322 7.565 8.547 1.00 89.25 93 ARG A C 1
ATOM 710 O O . ARG A 1 93 ? -7.519 7.506 8.815 1.00 89.25 93 ARG A O 1
ATOM 717 N N . GLN A 1 94 ? -5.780 8.589 7.891 1.00 86.75 94 GLN A N 1
ATOM 718 C CA . GLN A 1 94 ? -6.575 9.710 7.390 1.00 86.75 94 GLN A CA 1
ATOM 719 C C . GLN A 1 94 ? -7.598 9.258 6.336 1.00 86.75 94 GLN A C 1
ATOM 721 O O . GLN A 1 94 ? -8.729 9.737 6.366 1.00 86.75 94 GL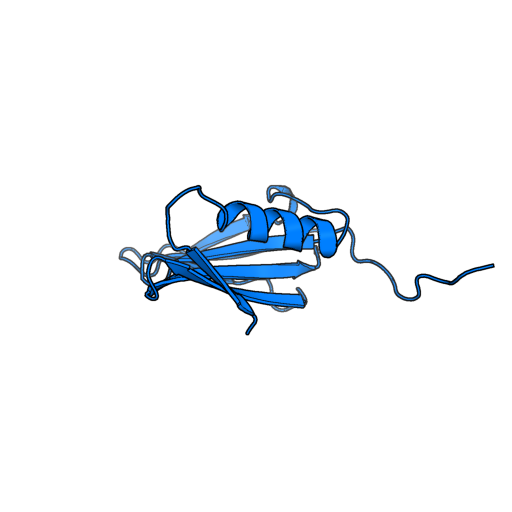N A O 1
ATOM 726 N N . LEU A 1 95 ? -7.274 8.263 5.497 1.00 79.69 95 LEU A N 1
ATOM 727 C CA . LEU A 1 95 ? -8.227 7.671 4.541 1.00 79.69 95 LEU A CA 1
ATOM 728 C C . LEU A 1 95 ? -9.411 6.953 5.213 1.00 79.69 95 LEU A C 1
ATOM 730 O O . LEU A 1 95 ? -10.442 6.733 4.579 1.00 79.69 95 LEU A O 1
ATOM 734 N N . ALA A 1 96 ? -9.287 6.563 6.481 1.00 75.75 96 ALA A N 1
ATOM 735 C CA . ALA A 1 96 ? -10.374 5.939 7.233 1.00 75.75 96 ALA A CA 1
ATOM 736 C C . ALA A 1 96 ? -11.164 6.919 8.106 1.00 75.75 96 ALA A C 1
ATOM 738 O O . ALA A 1 96 ? -12.170 6.526 8.688 1.00 75.75 96 ALA A O 1
ATOM 739 N N . ASN A 1 97 ? -10.760 8.188 8.180 1.00 72.44 97 ASN A N 1
ATOM 740 C CA . ASN A 1 97 ? -11.394 9.169 9.050 1.00 72.44 97 ASN A CA 1
ATOM 741 C C . ASN A 1 97 ? -12.266 10.152 8.251 1.00 72.44 97 ASN A C 1
ATOM 743 O O . ASN A 1 97 ? -11.931 11.326 8.110 1.00 72.44 97 ASN A O 1
ATOM 747 N N . PHE A 1 98 ? -13.393 9.670 7.718 1.00 67.12 98 PHE A N 1
ATOM 748 C CA . PHE A 1 98 ? -14.360 10.495 6.982 1.00 67.12 98 PHE A CA 1
ATOM 749 C C . PHE A 1 98 ? -15.659 10.706 7.776 1.00 67.12 98 PHE A C 1
ATOM 751 O O . PHE A 1 98 ? -16.687 10.088 7.500 1.00 67.12 98 PHE A O 1
ATOM 758 N N . GLY A 1 99 ? -15.623 11.630 8.741 1.00 67.81 99 GLY A N 1
ATOM 759 C CA . GLY A 1 99 ? -16.818 12.186 9.390 1.00 67.81 99 GLY A CA 1
ATOM 760 C C . GLY A 1 99 ? -17.747 11.136 10.013 1.00 67.81 99 GLY A C 1
ATOM 761 O O . GLY A 1 99 ? -17.366 10.439 10.945 1.00 67.81 99 GLY A O 1
ATOM 762 N N . THR A 1 100 ? -18.986 11.050 9.520 1.00 67.94 100 THR A N 1
ATOM 763 C CA . THR A 1 100 ? -20.032 10.137 10.024 1.00 67.94 100 THR A CA 1
ATOM 764 C C . THR A 1 100 ? -19.990 8.734 9.410 1.00 67.94 100 THR A C 1
ATOM 766 O O . THR A 1 100 ? -20.805 7.881 9.770 1.00 67.94 100 THR A O 1
ATOM 769 N N . LEU A 1 101 ? -19.078 8.476 8.468 1.00 77.56 101 LEU A N 1
ATOM 770 C CA . LEU A 1 101 ? -18.973 7.185 7.797 1.00 77.56 101 LEU A CA 1
ATOM 771 C C . LEU A 1 101 ? -18.244 6.174 8.687 1.00 77.56 101 LEU A C 1
ATOM 773 O O . LEU A 1 101 ? -17.180 6.458 9.231 1.00 77.56 101 LEU A O 1
ATOM 777 N N . GLN A 1 102 ? -18.786 4.959 8.790 1.00 76.56 102 GLN A N 1
ATOM 778 C CA . GLN A 1 102 ? -18.111 3.869 9.492 1.00 76.56 102 GLN A CA 1
ATOM 779 C C . GLN A 1 102 ? -17.068 3.221 8.584 1.00 76.56 102 GLN A C 1
ATOM 781 O O . GLN A 1 102 ? -17.368 2.306 7.810 1.00 76.56 102 GLN A O 1
ATOM 786 N N . ALA A 1 103 ? -15.836 3.702 8.694 1.00 85.12 103 ALA A N 1
ATOM 787 C CA . ALA A 1 103 ? -14.669 3.100 8.079 1.00 85.12 103 ALA A CA 1
ATOM 788 C C . ALA A 1 103 ? -13.695 2.620 9.161 1.00 85.12 103 ALA A C 1
ATOM 790 O O . ALA A 1 103 ? -13.447 3.302 10.152 1.00 85.12 103 ALA A O 1
ATOM 791 N N . THR A 1 104 ? -13.152 1.420 8.991 1.00 87.62 104 THR A N 1
ATOM 792 C CA . THR A 1 104 ? -12.218 0.811 9.942 1.00 87.62 104 THR A CA 1
ATOM 793 C C . THR A 1 104 ? -11.024 0.249 9.193 1.00 87.62 104 THR A C 1
ATOM 795 O O . THR A 1 104 ? -11.170 -0.325 8.115 1.00 87.62 104 THR A O 1
ATOM 798 N N . LEU A 1 105 ? -9.841 0.406 9.777 1.00 91.00 105 LEU A N 1
ATOM 799 C CA . LEU A 1 105 ? -8.615 -0.234 9.316 1.00 91.00 105 LEU A CA 1
ATOM 800 C C . LEU A 1 105 ? -8.261 -1.353 10.284 1.00 91.00 105 LEU A C 1
ATOM 802 O O . LEU A 1 105 ? -8.000 -1.094 11.458 1.00 91.00 105 LEU A O 1
ATOM 806 N N . ALA A 1 106 ? -8.244 -2.584 9.789 1.00 91.00 106 ALA A N 1
ATOM 807 C CA . ALA A 1 106 ? -7.793 -3.745 10.540 1.00 91.00 106 ALA A CA 1
ATOM 808 C C . ALA A 1 106 ? -6.391 -4.123 10.067 1.00 91.00 106 ALA A C 1
ATOM 810 O O . ALA A 1 106 ? -6.172 -4.336 8.878 1.00 91.00 106 ALA A O 1
ATOM 811 N N . ARG A 1 107 ? -5.422 -4.183 10.981 1.00 91.19 107 ARG A N 1
ATOM 812 C CA . ARG A 1 107 ? -4.083 -4.677 10.647 1.00 91.19 107 ARG A CA 1
ATOM 813 C C . ARG A 1 107 ? -4.122 -6.201 10.511 1.00 91.19 107 ARG A C 1
ATOM 815 O O . ARG A 1 107 ? -4.731 -6.856 11.356 1.00 91.19 107 ARG A O 1
ATOM 822 N N . ARG A 1 108 ? -3.463 -6.725 9.478 1.00 87.12 108 ARG A N 1
ATOM 823 C CA . ARG A 1 108 ? -3.286 -8.158 9.224 1.00 87.12 108 ARG A CA 1
ATOM 824 C C . ARG A 1 108 ? -1.929 -8.662 9.708 1.00 87.12 108 ARG A C 1
ATOM 826 O O . ARG A 1 108 ? -0.961 -7.866 9.674 1.00 87.12 108 ARG A O 1
#

Secondary structure (DSSP, 8-state):
------S---S-EEEEEEBTTTEEEE--TTS-EEEEEEEEETTEEEEEEEEEE--TT-EEEEEESSTT--EEEEEGGGS-EESSHHHHHHHHHHHT--TTS-EEEEE-

Foldseek 3Di:
DDDDPDDDAQQFKFKFKAAPQFKHKAWDPPKDFPWKKFKAWVNHGGMIITITRDDVQTWIWIFTNDPPRDTDTHGPVPTDGHRDPVRVVVVVVVVQDDPPTHIDIDID

Radius of gyration: 15.25 Å; chains: 1; bounding box: 42×22×45 Å